Protein AF-A0A2N8HBD7-F1 (afdb_monomer_lite)

Sequence (123 aa):
MALVSCDGGKKPDQTGETPAPAEQQIPKTPGEKMLAVLVLIQDQATANAHAEEVKELAAALPKDISNEEGVNIANELMRLGSRECYGSLSLEDAL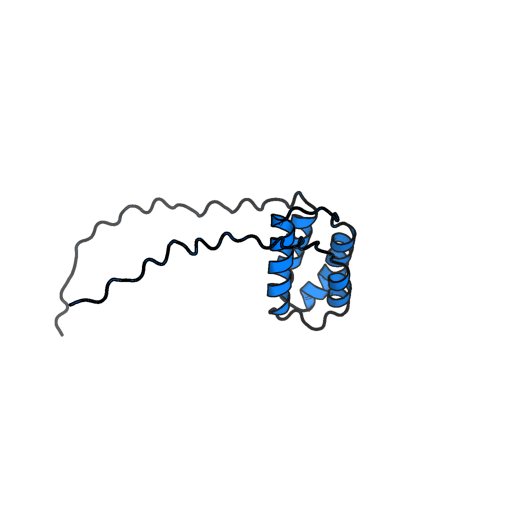KEIKLDSGEYTGSVPLDVDAFEPTPEEP

Structure (mmCIF, N/CA/C/O backbone):
data_AF-A0A2N8HBD7-F1
#
_entry.id   AF-A0A2N8HBD7-F1
#
loop_
_atom_site.group_PDB
_atom_site.id
_atom_site.type_symbol
_atom_site.label_atom_id
_atom_site.label_alt_id
_atom_site.label_comp_id
_atom_site.label_asym_id
_atom_site.label_entity_id
_atom_site.label_seq_id
_atom_site.pdbx_PDB_ins_code
_atom_site.Cartn_x
_atom_site.Cartn_y
_atom_site.Cartn_z
_atom_site.occupancy
_atom_site.B_iso_or_equiv
_atom_site.auth_seq_id
_atom_site.auth_comp_id
_atom_site.auth_asym_id
_atom_site.auth_atom_id
_atom_site.pdbx_PDB_model_num
ATOM 1 N N . MET A 1 1 ? -22.853 -26.595 -50.904 1.00 42.25 1 MET A N 1
ATOM 2 C CA . MET A 1 1 ? -23.390 -26.400 -49.542 1.00 42.25 1 MET A CA 1
ATOM 3 C C . MET A 1 1 ? -24.311 -25.198 -49.590 1.00 42.25 1 MET A C 1
ATOM 5 O O . MET A 1 1 ? -23.859 -24.124 -49.963 1.00 42.25 1 MET A O 1
ATOM 9 N N . ALA A 1 2 ? -25.606 -25.422 -49.379 1.00 47.94 2 ALA A N 1
ATOM 10 C CA . ALA A 1 2 ? -26.633 -24.390 -49.452 1.00 47.94 2 ALA A CA 1
ATOM 11 C C . ALA A 1 2 ? -26.552 -23.489 -48.212 1.00 47.94 2 ALA A C 1
ATOM 13 O O . ALA A 1 2 ? -26.496 -23.987 -47.090 1.00 47.94 2 ALA A O 1
ATOM 14 N N . LEU A 1 3 ? -26.517 -22.177 -48.437 1.00 45.88 3 LEU A N 1
ATOM 15 C CA . LEU A 1 3 ? -26.504 -21.150 -47.401 1.00 45.88 3 LEU A CA 1
ATOM 16 C C . LEU A 1 3 ? -27.970 -20.852 -47.074 1.00 45.88 3 LEU A C 1
ATOM 18 O O . LEU A 1 3 ? -28.656 -20.205 -47.865 1.00 45.88 3 LEU A O 1
ATOM 22 N N . VAL A 1 4 ? -28.477 -21.380 -45.962 1.00 49.16 4 VAL A N 1
ATOM 23 C CA . VAL A 1 4 ? -29.807 -21.007 -45.469 1.00 49.16 4 VAL A CA 1
ATOM 24 C C . VAL A 1 4 ? -29.674 -19.744 -44.628 1.00 49.16 4 VAL A C 1
ATOM 26 O O . VAL A 1 4 ? -28.888 -19.670 -43.688 1.00 49.16 4 VAL A O 1
ATOM 29 N N . SER A 1 5 ? -30.443 -18.749 -45.055 1.00 45.59 5 SER A N 1
ATOM 30 C CA . SER A 1 5 ? -30.657 -17.443 -44.452 1.00 45.59 5 SER A CA 1
ATOM 31 C C . SER A 1 5 ? -31.460 -17.566 -43.154 1.00 45.59 5 SER A C 1
ATOM 33 O O . SER A 1 5 ? -32.497 -18.226 -43.137 1.00 45.59 5 SER A O 1
ATOM 35 N N . CYS A 1 6 ? -31.005 -16.883 -42.102 1.00 60.50 6 CYS A N 1
ATOM 36 C CA . CYS A 1 6 ? -31.820 -16.522 -40.945 1.00 60.50 6 CYS A CA 1
ATOM 37 C C . CYS A 1 6 ? -31.733 -15.002 -40.770 1.00 60.50 6 CYS A C 1
ATOM 39 O O . CYS A 1 6 ? -30.822 -14.490 -40.121 1.00 60.50 6 CYS A O 1
ATOM 41 N N . ASP A 1 7 ? -32.662 -14.292 -41.405 1.00 53.38 7 ASP A N 1
ATOM 42 C CA . ASP A 1 7 ? -33.021 -12.918 -41.062 1.00 53.38 7 ASP A CA 1
ATOM 43 C C . ASP A 1 7 ? -34.140 -12.966 -40.012 1.00 53.38 7 ASP A C 1
ATOM 45 O O . ASP A 1 7 ? -35.102 -13.723 -40.166 1.00 53.38 7 ASP A O 1
ATOM 49 N N . GLY A 1 8 ? -34.007 -12.188 -38.937 1.00 48.81 8 GLY A N 1
ATOM 50 C CA . GLY A 1 8 ? -35.101 -11.963 -37.995 1.00 48.81 8 GLY A CA 1
ATOM 51 C C .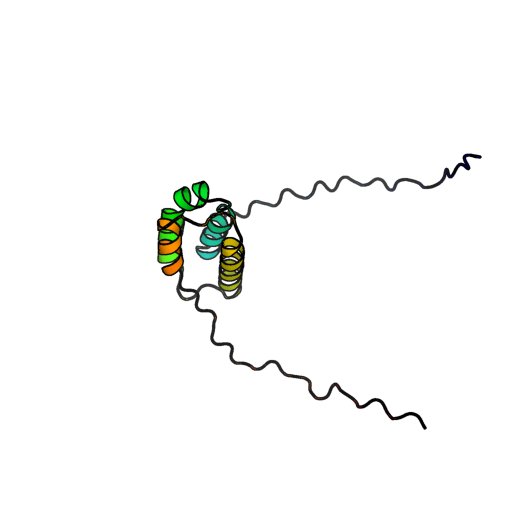 GLY A 1 8 ? -34.658 -11.817 -36.545 1.00 48.81 8 GLY A C 1
ATOM 52 O O . GLY A 1 8 ? -34.630 -12.786 -35.794 1.00 48.81 8 GLY A O 1
ATOM 53 N N . GLY A 1 9 ? -34.379 -10.586 -36.115 1.00 42.41 9 GLY A N 1
ATOM 54 C CA . GLY A 1 9 ? -34.177 -10.309 -34.693 1.00 42.41 9 GLY A CA 1
ATOM 55 C C . GLY A 1 9 ? -33.761 -8.877 -34.398 1.00 42.41 9 GLY A C 1
ATOM 56 O O . GLY A 1 9 ? -32.580 -8.577 -34.292 1.00 42.41 9 GLY A O 1
ATOM 57 N N . LYS A 1 10 ? -34.758 -7.998 -34.283 1.00 43.69 10 LYS A N 1
ATOM 58 C CA . LYS A 1 10 ? -34.707 -6.607 -33.803 1.00 43.69 10 LYS A CA 1
ATOM 59 C C . LYS A 1 10 ? -33.603 -6.391 -32.746 1.00 43.69 10 LYS A C 1
ATOM 61 O O . LYS A 1 10 ? -33.677 -6.969 -31.666 1.00 43.69 10 LYS A O 1
ATOM 66 N N . LYS A 1 11 ? -32.619 -5.530 -33.035 1.00 49.41 11 LYS A N 1
ATOM 67 C CA . LYS A 1 11 ? -31.700 -5.008 -32.011 1.00 49.41 11 LYS A CA 1
ATOM 68 C C . LYS A 1 11 ?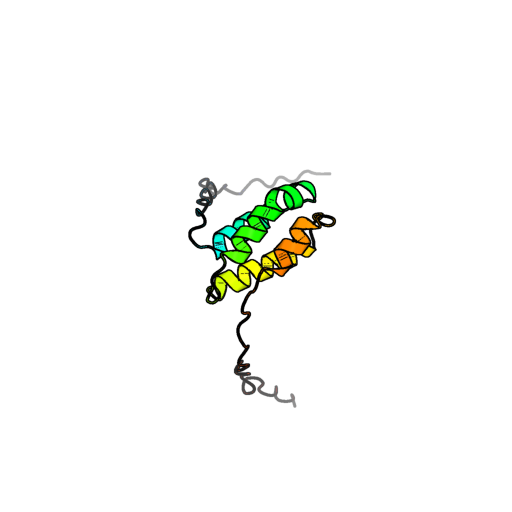 -32.542 -4.240 -30.983 1.00 49.41 11 LYS A C 1
ATOM 70 O O . LYS A 1 11 ? -33.235 -3.307 -31.398 1.00 49.41 11 LYS A O 1
ATOM 75 N N . PRO A 1 12 ? -32.534 -4.585 -29.686 1.00 44.66 12 PRO A N 1
ATOM 76 C CA . PRO A 1 12 ? -32.800 -3.570 -28.689 1.00 44.66 12 PRO A CA 1
ATOM 77 C C . PRO A 1 12 ? -31.693 -2.527 -28.830 1.00 44.66 12 PRO A C 1
ATOM 79 O O . PRO A 1 12 ? -30.512 -2.868 -28.929 1.00 44.66 12 PRO A O 1
ATOM 82 N N . ASP A 1 13 ? -32.110 -1.271 -28.932 1.00 42.41 13 ASP A N 1
ATOM 83 C CA . ASP A 1 13 ? -31.254 -0.106 -28.789 1.00 42.41 13 ASP A CA 1
ATOM 84 C C . ASP A 1 13 ? -30.527 -0.285 -27.451 1.00 42.41 13 ASP A C 1
ATOM 86 O O . ASP A 1 13 ? -31.121 -0.153 -26.380 1.00 42.41 13 ASP A O 1
ATOM 90 N N . GLN A 1 14 ? -29.275 -0.743 -27.507 1.00 48.62 14 GLN A N 1
ATOM 91 C CA . GLN A 1 14 ? -28.380 -0.664 -26.370 1.00 48.62 14 GLN A CA 1
ATOM 92 C C . GLN A 1 14 ? -28.088 0.820 -26.235 1.00 48.62 14 GLN A C 1
ATOM 94 O O . GLN A 1 14 ? -27.126 1.329 -26.809 1.00 48.62 14 GLN A O 1
ATOM 99 N N . THR A 1 15 ? -28.979 1.510 -25.520 1.00 47.31 15 THR A N 1
ATOM 100 C CA . THR A 1 15 ? -28.667 2.753 -24.838 1.00 47.31 15 THR A CA 1
ATOM 101 C C . THR A 1 15 ? -27.290 2.535 -24.250 1.00 47.31 15 THR A C 1
ATOM 103 O O . THR A 1 15 ? -27.101 1.634 -23.432 1.00 47.31 15 THR A O 1
ATOM 106 N N . GLY A 1 16 ? -26.315 3.263 -24.785 1.00 48.28 16 GLY A N 1
ATOM 107 C CA . GLY A 1 16 ? -24.946 3.205 -24.327 1.00 48.28 16 GLY A CA 1
ATOM 108 C C . GLY A 1 16 ? -24.917 3.654 -22.880 1.00 48.28 16 GLY A C 1
ATOM 109 O O . GLY A 1 16 ? -24.703 4.830 -22.595 1.00 48.28 16 GLY A O 1
ATOM 110 N N . GLU A 1 17 ? -25.103 2.710 -21.966 1.00 40.34 17 GLU A N 1
ATOM 111 C CA . GLU A 1 17 ? -24.532 2.787 -20.638 1.00 40.34 17 GLU A CA 1
ATOM 112 C C . GLU A 1 17 ? -23.028 2.679 -20.853 1.00 40.34 17 GLU A C 1
ATOM 114 O O . GLU A 1 17 ? -22.401 1.624 -20.780 1.00 40.34 17 GLU A O 1
ATOM 119 N N . THR A 1 18 ? -22.461 3.830 -21.216 1.00 46.34 18 THR A N 1
ATOM 120 C CA . THR A 1 18 ? -21.095 4.177 -20.860 1.00 46.34 18 THR A CA 1
ATOM 121 C C . THR A 1 18 ? -20.951 3.717 -19.414 1.00 46.34 18 THR A C 1
ATOM 123 O O . THR A 1 18 ? -21.737 4.198 -18.589 1.00 46.34 18 THR A O 1
ATOM 126 N N . PRO A 1 19 ? -20.055 2.766 -19.087 1.00 45.62 19 PRO A N 1
ATOM 127 C CA . PRO A 1 19 ? -19.814 2.454 -17.691 1.00 45.62 19 PRO A CA 1
ATOM 128 C C . PRO A 1 19 ? -19.510 3.793 -17.035 1.00 45.62 19 PRO A C 1
ATOM 130 O O . PRO A 1 19 ? -18.647 4.528 -17.529 1.00 45.62 19 PRO A O 1
ATOM 133 N N . ALA A 1 20 ? -20.308 4.161 -16.027 1.00 49.72 20 ALA A N 1
ATOM 134 C CA . ALA A 1 20 ? -20.081 5.385 -15.279 1.00 49.72 20 ALA A CA 1
ATOM 135 C C . ALA A 1 20 ? -18.579 5.430 -14.981 1.00 49.72 20 ALA A C 1
ATOM 137 O O . ALA A 1 20 ? -18.044 4.397 -14.555 1.00 49.72 20 ALA A O 1
ATOM 138 N N . PRO A 1 21 ? -17.874 6.535 -15.298 1.00 45.53 21 PRO A N 1
ATOM 139 C CA . PRO A 1 21 ? -16.468 6.624 -14.954 1.00 45.53 21 PRO A CA 1
ATOM 140 C C . PRO A 1 21 ? -16.430 6.322 -13.467 1.00 45.53 21 PRO A C 1
ATOM 142 O O . PRO A 1 21 ? -17.120 7.001 -12.707 1.00 45.53 21 PRO A O 1
ATOM 145 N N . ALA A 1 22 ? -15.757 5.233 -13.084 1.00 54.97 22 ALA A N 1
ATOM 146 C CA . ALA A 1 22 ? -15.574 4.912 -11.685 1.00 54.97 22 ALA A CA 1
ATOM 147 C C . ALA A 1 22 ? -15.036 6.201 -11.078 1.00 54.97 22 ALA A C 1
ATOM 149 O O . ALA A 1 22 ? -13.944 6.630 -11.462 1.00 54.97 22 ALA A O 1
ATOM 150 N N . GLU A 1 23 ? -15.851 6.890 -10.271 1.00 51.91 23 GLU A N 1
ATOM 151 C CA . GLU A 1 23 ? -15.379 8.034 -9.512 1.00 51.91 23 GLU A CA 1
ATOM 152 C C . GLU A 1 23 ? -14.145 7.493 -8.819 1.00 51.91 23 GLU A C 1
ATOM 154 O O . GLU A 1 23 ? -14.251 6.555 -8.027 1.00 51.91 23 GLU A O 1
ATOM 159 N N . GLN A 1 24 ? -12.968 7.968 -9.232 1.00 53.47 24 GLN A N 1
ATOM 160 C CA . GLN A 1 24 ? -11.727 7.635 -8.565 1.00 53.47 24 GLN A CA 1
ATOM 161 C C . GLN A 1 24 ? -11.927 8.171 -7.158 1.00 53.47 24 GLN A C 1
ATOM 163 O O . GLN A 1 24 ? -11.811 9.374 -6.924 1.00 53.47 24 GLN A O 1
ATOM 168 N N . GLN A 1 25 ? -12.383 7.296 -6.262 1.00 63.31 25 GLN A N 1
ATOM 169 C CA . GLN A 1 25 ? -12.673 7.661 -4.895 1.00 63.31 25 GLN A CA 1
ATOM 170 C C . GLN A 1 25 ? -11.338 8.100 -4.332 1.00 63.31 25 GLN A C 1
ATOM 172 O O . GLN A 1 25 ? -10.415 7.298 -4.208 1.00 63.31 25 GLN A O 1
ATOM 177 N N . ILE A 1 26 ? -11.208 9.406 -4.104 1.00 75.31 26 ILE A N 1
ATOM 178 C CA . ILE A 1 26 ? -10.009 9.978 -3.510 1.00 75.31 26 ILE A CA 1
ATOM 179 C C . ILE A 1 26 ? -9.852 9.271 -2.165 1.00 75.31 26 ILE A C 1
ATOM 181 O O . ILE A 1 26 ? -10.764 9.416 -1.351 1.00 75.31 26 ILE A O 1
ATOM 185 N N . PRO A 1 27 ? -8.757 8.528 -1.928 1.00 80.88 27 PRO A N 1
ATOM 186 C CA . PRO A 1 27 ? -8.561 7.814 -0.675 1.00 80.88 27 PRO A CA 1
ATOM 187 C C . PRO A 1 27 ? -8.649 8.784 0.508 1.00 80.88 27 PRO A C 1
ATOM 189 O O . PRO A 1 27 ? -7.850 9.722 0.621 1.00 80.88 27 PRO A O 1
ATOM 192 N N . LYS A 1 28 ? -9.655 8.606 1.364 1.00 87.31 28 LYS A N 1
ATOM 193 C CA . LYS A 1 28 ? -9.985 9.524 2.462 1.00 87.31 28 LYS A CA 1
ATOM 194 C C . LYS A 1 28 ? -9.349 9.064 3.762 1.00 87.31 28 LYS A C 1
ATOM 196 O O . LYS A 1 28 ? -8.917 9.904 4.552 1.00 87.31 28 LYS A O 1
ATOM 201 N N . THR A 1 29 ? -9.253 7.757 3.970 1.00 92.19 29 THR A N 1
ATOM 202 C CA . THR A 1 29 ? -8.679 7.162 5.178 1.00 92.19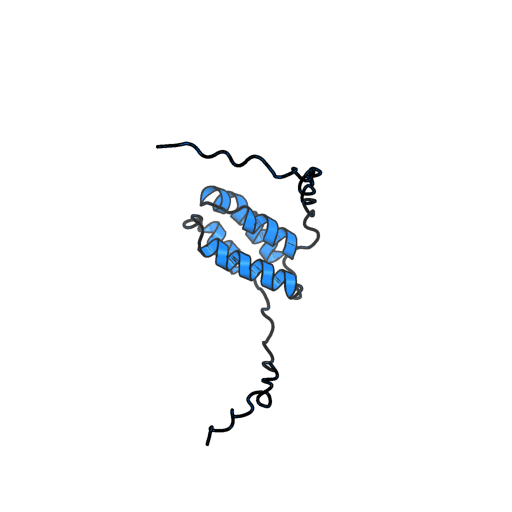 29 THR A CA 1
ATOM 203 C C . THR A 1 29 ? -7.210 6.750 4.978 1.00 92.19 29 THR A C 1
ATOM 205 O O . THR A 1 29 ? -6.746 6.585 3.845 1.00 92.19 29 THR A O 1
ATOM 208 N N . PRO A 1 30 ? -6.433 6.571 6.066 1.00 91.94 30 PRO A N 1
ATOM 209 C CA . PRO A 1 30 ? -5.097 5.978 5.981 1.00 91.94 30 PRO A CA 1
ATOM 210 C C . PRO A 1 30 ? -5.097 4.577 5.350 1.00 91.94 30 PRO A C 1
ATOM 212 O O . PRO A 1 30 ? -4.186 4.255 4.588 1.00 91.94 30 PRO A O 1
ATOM 215 N N . GLY A 1 31 ? -6.132 3.770 5.619 1.00 93.75 31 GLY A N 1
ATOM 216 C CA . GLY A 1 31 ? -6.275 2.430 5.057 1.00 93.75 31 GLY A CA 1
ATOM 217 C C . GLY A 1 31 ? -6.508 2.438 3.548 1.00 93.75 31 GLY A C 1
ATOM 218 O O . GLY A 1 31 ? -5.821 1.731 2.812 1.00 93.75 31 GLY A O 1
ATOM 219 N N . GLU A 1 32 ? -7.400 3.305 3.064 1.00 95.19 32 GLU A N 1
ATOM 220 C CA . GLU A 1 32 ? -7.642 3.497 1.630 1.00 95.19 32 GLU A CA 1
ATOM 221 C C . GLU A 1 32 ? -6.389 4.007 0.905 1.00 95.19 32 GLU A C 1
ATOM 223 O O . GLU A 1 32 ? -6.121 3.593 -0.222 1.00 95.19 32 GLU A O 1
ATOM 228 N N . LYS A 1 33 ? -5.597 4.888 1.535 1.00 95.81 33 LYS A N 1
ATOM 229 C CA . LYS A 1 33 ? -4.334 5.384 0.957 1.00 95.81 33 LYS A CA 1
ATOM 230 C C . LYS A 1 33 ? -3.302 4.273 0.819 1.00 95.81 33 LYS A C 1
ATOM 232 O O . LYS A 1 33 ? -2.711 4.135 -0.247 1.00 95.81 33 LYS A O 1
ATOM 237 N N . MET A 1 34 ? -3.125 3.465 1.867 1.00 96.19 34 MET A N 1
ATOM 238 C CA . MET A 1 34 ? -2.273 2.275 1.813 1.00 96.19 34 MET A CA 1
ATOM 239 C C . MET A 1 34 ? -2.713 1.350 0.676 1.00 96.19 34 MET A C 1
ATOM 241 O O . MET A 1 34 ? -1.901 0.974 -0.166 1.00 96.19 34 MET A O 1
ATOM 245 N N . LEU A 1 35 ? -4.008 1.035 0.606 1.00 95.88 35 LEU A N 1
ATOM 246 C CA . LEU A 1 35 ? -4.555 0.169 -0.435 1.00 95.88 35 LEU A CA 1
ATOM 247 C C . LEU A 1 35 ? -4.297 0.728 -1.840 1.00 95.88 35 LEU A C 1
ATOM 249 O O . LEU A 1 35 ? -3.870 -0.013 -2.723 1.00 95.88 35 LEU A O 1
ATOM 253 N N . ALA A 1 36 ? -4.510 2.030 -2.040 1.00 96.69 36 ALA A N 1
ATOM 254 C CA . ALA A 1 36 ? -4.273 2.683 -3.321 1.00 96.69 36 ALA A CA 1
ATOM 255 C C . ALA A 1 36 ? -2.815 2.528 -3.782 1.00 96.69 36 ALA A C 1
ATOM 257 O O . ALA A 1 36 ? -2.584 2.191 -4.940 1.00 96.69 36 ALA A O 1
ATOM 258 N N . VAL A 1 37 ? -1.841 2.702 -2.882 1.00 96.88 37 VAL A N 1
ATOM 259 C CA . VAL A 1 37 ? -0.413 2.534 -3.202 1.00 96.88 37 VAL A CA 1
ATOM 260 C C . VAL A 1 37 ? -0.072 1.071 -3.490 1.00 96.88 37 VAL A C 1
ATOM 262 O O . VAL A 1 37 ? 0.590 0.784 -4.485 1.00 96.88 37 VAL A O 1
ATOM 265 N N . LEU A 1 38 ? -0.568 0.127 -2.682 1.00 95.69 38 LEU A N 1
ATOM 266 C CA . LEU A 1 38 ? -0.320 -1.305 -2.891 1.00 95.69 38 LEU A CA 1
ATOM 267 C C . LEU A 1 38 ? -0.843 -1.799 -4.251 1.00 95.69 38 LEU A C 1
ATOM 269 O O . LEU A 1 38 ? -0.198 -2.626 -4.894 1.00 95.69 38 LEU A O 1
ATOM 273 N N . VAL A 1 39 ? -1.971 -1.263 -4.731 1.00 95.94 39 VAL A N 1
ATOM 274 C CA . VAL A 1 39 ? -2.528 -1.586 -6.058 1.00 95.94 39 VAL A CA 1
ATOM 275 C C . VAL A 1 39 ? -1.637 -1.082 -7.204 1.00 95.94 39 VAL A C 1
ATOM 277 O O . VAL A 1 39 ? -1.605 -1.701 -8.268 1.00 95.94 39 VAL A O 1
ATOM 280 N N . LEU A 1 40 ? -0.882 0.005 -7.013 1.00 95.69 40 LEU A N 1
ATOM 281 C CA . LEU A 1 40 ? 0.022 0.544 -8.041 1.00 95.69 40 LEU A CA 1
ATOM 282 C C . LEU A 1 40 ? 1.290 -0.296 -8.229 1.00 95.69 40 LEU A C 1
ATOM 284 O O . LEU A 1 40 ? 1.910 -0.235 -9.291 1.00 95.69 40 LEU A O 1
ATOM 288 N N . ILE A 1 41 ? 1.673 -1.093 -7.231 1.00 96.38 41 ILE A N 1
ATOM 289 C CA . ILE A 1 41 ? 2.877 -1.921 -7.294 1.00 96.38 41 ILE A CA 1
ATOM 290 C C . ILE A 1 41 ? 2.592 -3.160 -8.145 1.00 96.38 41 ILE A C 1
ATOM 292 O O . ILE A 1 41 ? 1.880 -4.073 -7.720 1.00 96.38 41 ILE A O 1
ATOM 296 N N . GLN A 1 42 ? 3.161 -3.192 -9.349 1.00 94.75 42 GLN A N 1
ATOM 297 C CA . GLN A 1 42 ? 2.979 -4.281 -10.319 1.00 94.75 42 GLN A CA 1
ATOM 298 C C . GLN A 1 42 ? 4.282 -5.023 -10.630 1.00 94.75 42 GLN A C 1
ATOM 300 O O . GLN A 1 42 ? 4.259 -6.205 -10.969 1.00 94.75 42 GLN A O 1
ATOM 305 N N . ASP A 1 43 ? 5.415 -4.346 -10.467 1.00 94.81 43 ASP A N 1
ATOM 306 C CA . ASP A 1 43 ? 6.744 -4.830 -10.817 1.00 94.81 43 ASP A CA 1
ATOM 307 C C . ASP A 1 43 ? 7.794 -4.331 -9.809 1.00 94.81 43 ASP A C 1
ATOM 309 O O . ASP A 1 43 ? 7.506 -3.563 -8.888 1.00 94.81 43 ASP A O 1
ATOM 313 N N . GLN A 1 44 ? 9.042 -4.769 -9.968 1.00 94.12 44 GLN A N 1
ATOM 314 C CA . GLN A 1 44 ? 10.131 -4.369 -9.076 1.00 94.12 44 GLN A CA 1
ATOM 315 C C . GLN A 1 44 ? 10.442 -2.857 -9.135 1.00 94.12 44 GLN A C 1
ATOM 317 O O . GLN A 1 44 ? 10.862 -2.272 -8.134 1.00 94.12 44 GLN A O 1
ATOM 322 N N . ALA A 1 45 ? 10.259 -2.200 -10.286 1.00 95.25 45 ALA A N 1
ATOM 323 C CA . ALA A 1 45 ? 10.560 -0.774 -10.429 1.00 95.25 45 ALA A CA 1
ATOM 324 C C . ALA A 1 45 ? 9.561 0.080 -9.636 1.00 95.25 45 ALA A C 1
ATOM 326 O O . ALA A 1 45 ? 9.963 0.958 -8.872 1.00 95.25 45 ALA A O 1
ATOM 327 N N . THR A 1 46 ? 8.273 -0.233 -9.765 1.00 96.81 46 THR A N 1
ATOM 328 C CA . THR A 1 46 ? 7.181 0.375 -8.996 1.00 96.81 46 THR A CA 1
ATOM 329 C C . THR A 1 46 ? 7.282 0.032 -7.509 1.00 96.81 46 THR A C 1
ATOM 331 O O . THR A 1 46 ? 7.113 0.920 -6.676 1.00 96.81 46 THR A O 1
ATOM 334 N N . ALA A 1 47 ? 7.674 -1.196 -7.156 1.00 95.88 47 ALA A N 1
ATOM 335 C CA . ALA A 1 47 ? 7.958 -1.581 -5.772 1.00 95.88 47 ALA A CA 1
ATOM 336 C C . ALA A 1 47 ? 9.027 -0.689 -5.123 1.00 95.88 47 ALA A C 1
ATOM 338 O O . ALA A 1 47 ? 8.819 -0.158 -4.036 1.00 95.88 47 ALA A O 1
ATOM 339 N N . ASN A 1 48 ? 10.151 -0.471 -5.811 1.00 95.69 48 ASN A N 1
ATOM 340 C CA . ASN A 1 48 ? 11.217 0.402 -5.320 1.00 95.69 48 ASN A CA 1
ATOM 341 C C . ASN A 1 48 ? 10.781 1.870 -5.237 1.00 95.69 48 ASN A C 1
ATOM 343 O O . ASN A 1 48 ? 11.155 2.560 -4.292 1.00 95.69 48 ASN A O 1
ATOM 347 N N . ALA A 1 49 ? 10.001 2.346 -6.211 1.00 97.25 49 ALA A N 1
ATOM 348 C CA . ALA A 1 49 ? 9.529 3.728 -6.247 1.00 97.25 49 ALA A CA 1
ATOM 349 C C . ALA A 1 49 ? 8.571 4.056 -5.090 1.00 97.25 49 ALA A C 1
ATOM 351 O O . ALA A 1 49 ? 8.622 5.163 -4.560 1.00 97.25 49 ALA A O 1
ATOM 352 N N . HIS A 1 50 ? 7.737 3.095 -4.682 1.00 97.25 50 HIS A N 1
ATOM 353 C CA . HIS A 1 50 ? 6.718 3.291 -3.648 1.00 97.25 50 HIS A CA 1
ATOM 354 C C . HIS A 1 50 ? 7.102 2.740 -2.268 1.00 97.25 50 HIS A C 1
ATOM 356 O O . HIS A 1 50 ? 6.340 2.909 -1.322 1.00 97.25 50 HIS A O 1
ATOM 362 N N . ALA A 1 51 ? 8.270 2.112 -2.106 1.00 96.25 51 ALA A N 1
ATOM 363 C CA . ALA A 1 51 ? 8.668 1.495 -0.838 1.00 96.25 51 ALA A CA 1
ATOM 364 C C . ALA A 1 51 ? 8.650 2.470 0.356 1.00 96.25 51 ALA A C 1
ATOM 366 O O . ALA A 1 51 ? 8.156 2.119 1.427 1.00 96.25 51 ALA A O 1
ATOM 367 N N . GLU A 1 52 ? 9.151 3.697 0.175 1.00 97.19 52 GLU A N 1
ATOM 368 C CA . GLU A 1 52 ? 9.160 4.690 1.258 1.00 97.19 52 GLU A CA 1
ATOM 369 C C . GLU A 1 52 ? 7.745 5.189 1.578 1.00 97.19 52 GLU A C 1
ATOM 371 O O . GLU A 1 52 ? 7.389 5.319 2.744 1.00 97.19 52 GLU A O 1
ATOM 376 N N . GLU A 1 53 ? 6.897 5.364 0.563 1.00 97.25 53 GLU A N 1
ATOM 377 C CA . GLU A 1 53 ? 5.491 5.736 0.751 1.00 97.25 53 GLU A CA 1
ATOM 378 C C . GLU A 1 53 ? 4.721 4.642 1.508 1.00 97.25 53 GLU A C 1
ATOM 380 O O . GLU A 1 53 ? 3.993 4.936 2.454 1.00 97.25 53 GLU A O 1
ATOM 385 N N . VAL A 1 54 ? 4.936 3.366 1.165 1.00 96.88 54 VAL A N 1
ATOM 386 C CA . VAL A 1 54 ? 4.369 2.227 1.906 1.00 96.88 54 VAL A CA 1
ATOM 387 C C . VAL A 1 54 ? 4.839 2.245 3.358 1.00 96.88 54 VAL A C 1
ATOM 389 O O . VAL A 1 54 ? 4.036 2.039 4.261 1.00 96.88 54 VAL A O 1
ATOM 392 N N . LYS A 1 55 ? 6.116 2.529 3.617 1.00 96.50 55 LYS A N 1
ATOM 393 C CA . LYS A 1 55 ? 6.657 2.595 4.978 1.00 96.50 55 LYS A CA 1
ATOM 394 C C . LYS A 1 55 ? 6.046 3.737 5.793 1.00 96.50 55 LYS A C 1
ATOM 396 O O . LYS A 1 55 ? 5.664 3.532 6.946 1.00 96.50 55 LYS A O 1
ATOM 401 N N . GLU A 1 56 ? 5.934 4.927 5.208 1.00 96.50 56 GLU A N 1
ATOM 402 C CA . GLU A 1 56 ? 5.297 6.084 5.844 1.00 96.50 56 GLU A CA 1
ATOM 403 C C . GLU A 1 56 ? 3.823 5.809 6.152 1.00 96.50 56 GLU A C 1
ATOM 405 O O . GLU A 1 56 ? 3.358 6.066 7.265 1.00 96.50 56 GLU A O 1
ATOM 410 N N . LEU A 1 57 ? 3.096 5.225 5.196 1.00 95.88 57 LEU A N 1
ATOM 411 C CA . LEU A 1 57 ? 1.699 4.853 5.385 1.00 95.88 57 LEU A CA 1
ATOM 412 C C . LEU A 1 57 ? 1.556 3.754 6.438 1.00 95.88 57 LEU A C 1
ATOM 414 O O . LEU A 1 57 ? 0.662 3.854 7.270 1.00 95.88 57 LEU A O 1
ATOM 418 N N . ALA A 1 58 ? 2.449 2.762 6.471 1.00 94.31 58 ALA A N 1
ATOM 419 C CA . ALA A 1 58 ? 2.444 1.703 7.478 1.00 94.31 58 ALA A CA 1
ATOM 420 C C . ALA A 1 58 ? 2.613 2.270 8.894 1.00 94.31 58 ALA A C 1
ATOM 422 O O . ALA A 1 58 ? 1.885 1.881 9.805 1.00 94.31 58 ALA A O 1
ATOM 423 N N . ALA A 1 59 ? 3.511 3.244 9.069 1.00 93.06 59 ALA A N 1
ATOM 424 C CA . ALA A 1 59 ? 3.698 3.942 10.340 1.00 93.06 59 ALA A CA 1
ATOM 425 C C . ALA A 1 59 ? 2.500 4.833 10.724 1.00 93.06 59 ALA A C 1
ATOM 427 O O . ALA A 1 59 ? 2.260 5.065 11.910 1.00 93.06 59 ALA A O 1
ATOM 428 N N . ALA A 1 60 ? 1.760 5.335 9.732 1.00 92.88 60 ALA A N 1
ATOM 429 C CA . ALA A 1 60 ? 0.581 6.176 9.917 1.00 92.88 60 ALA A CA 1
ATOM 430 C C . ALA A 1 60 ? -0.738 5.388 10.037 1.00 92.88 60 ALA A C 1
ATOM 432 O O . ALA A 1 60 ? -1.776 5.996 10.317 1.00 92.88 60 ALA A O 1
ATOM 433 N N . LEU A 1 61 ? -0.728 4.067 9.821 1.00 92.62 61 LEU A N 1
ATOM 434 C CA . LEU A 1 61 ? -1.926 3.244 9.954 1.00 92.62 61 LEU A CA 1
ATOM 435 C C . LEU A 1 61 ? -2.415 3.255 11.416 1.00 92.62 61 LEU A C 1
ATOM 437 O O . LEU A 1 61 ? -1.637 2.972 12.335 1.00 92.62 61 LEU A O 1
ATOM 441 N N . PRO A 1 62 ? -3.699 3.576 11.660 1.00 90.25 62 PRO A N 1
ATOM 442 C CA . PRO A 1 62 ? -4.272 3.505 12.995 1.00 90.25 62 PRO A CA 1
ATOM 443 C C . PRO A 1 62 ? -4.312 2.050 13.475 1.00 90.25 62 PRO A C 1
ATOM 445 O O . PRO A 1 62 ? -4.534 1.128 12.691 1.00 90.25 62 PRO A O 1
ATOM 448 N N . LYS A 1 63 ? -4.118 1.843 14.783 1.00 85.81 63 LYS A N 1
ATOM 449 C CA . LYS A 1 63 ? -4.199 0.501 15.389 1.00 85.81 63 LYS A CA 1
ATOM 450 C C . LYS A 1 63 ? -5.618 -0.068 15.341 1.00 85.81 63 LYS A C 1
ATOM 452 O O . LYS A 1 63 ? -5.786 -1.276 15.302 1.00 85.81 63 LYS A O 1
ATOM 457 N N . ASP A 1 64 ? -6.608 0.813 15.364 1.00 86.25 64 ASP A N 1
ATOM 458 C CA . ASP A 1 64 ? -8.045 0.557 15.345 1.00 86.25 64 ASP A CA 1
ATOM 459 C C . ASP A 1 64 ? -8.645 0.808 13.952 1.00 86.25 64 ASP A C 1
ATOM 461 O O . ASP A 1 64 ? -9.718 1.395 13.814 1.00 86.25 64 ASP A O 1
ATOM 465 N N . ILE A 1 65 ? -7.934 0.388 12.901 1.00 89.00 65 ILE A N 1
ATOM 466 C CA . ILE A 1 65 ? -8.467 0.395 11.537 1.00 89.00 65 ILE A CA 1
ATOM 467 C C . ILE A 1 65 ? -9.777 -0.406 11.459 1.00 89.00 65 ILE A C 1
ATOM 469 O O . ILE A 1 65 ? -9.958 -1.398 12.167 1.00 89.00 65 ILE A O 1
ATOM 473 N N . SER A 1 66 ? -10.706 0.015 10.597 1.00 88.81 66 SER A N 1
ATOM 474 C CA . SER A 1 66 ? -11.951 -0.728 10.406 1.00 88.81 66 SER A CA 1
ATOM 475 C C . SER A 1 66 ? -11.681 -2.140 9.867 1.00 88.81 66 SER A C 1
ATOM 477 O O . SER A 1 66 ? -10.752 -2.356 9.085 1.00 88.81 66 SER A O 1
ATOM 479 N N . ASN A 1 67 ? -12.526 -3.108 10.244 1.00 86.69 67 ASN A N 1
ATOM 480 C CA . ASN A 1 67 ? -12.404 -4.491 9.763 1.00 86.69 67 ASN A CA 1
ATOM 481 C C . ASN A 1 67 ? -12.403 -4.575 8.230 1.00 86.69 67 ASN A C 1
ATOM 483 O O . ASN A 1 67 ? -11.649 -5.354 7.657 1.00 86.69 67 ASN A O 1
ATOM 487 N N . GLU A 1 68 ? -13.235 -3.771 7.563 1.00 88.81 68 GLU A N 1
ATOM 488 C CA . GLU A 1 68 ? -13.316 -3.740 6.101 1.00 88.81 68 GLU A CA 1
ATOM 489 C C . GLU A 1 68 ? -11.987 -3.305 5.471 1.00 88.81 68 GLU A C 1
ATOM 491 O O . GLU A 1 68 ? -11.455 -3.995 4.602 1.00 88.81 68 GLU A O 1
ATOM 496 N N . GLU A 1 69 ? -11.405 -2.201 5.939 1.00 91.00 69 GLU A N 1
ATOM 497 C CA . GLU A 1 69 ? -10.117 -1.728 5.432 1.00 91.00 69 GLU A CA 1
ATOM 498 C C . GLU A 1 69 ? -8.976 -2.691 5.769 1.00 91.00 69 GLU A C 1
ATOM 500 O O . GLU A 1 69 ? -8.138 -2.965 4.911 1.00 91.00 69 GLU A O 1
ATOM 505 N N . GLY A 1 70 ? -8.958 -3.246 6.985 1.00 91.50 70 GLY A N 1
ATOM 506 C CA . GLY A 1 70 ? -7.967 -4.240 7.393 1.00 91.50 70 GLY A CA 1
ATOM 507 C C . GLY A 1 70 ? -7.992 -5.475 6.490 1.00 91.50 70 GLY A C 1
ATOM 508 O O . GLY A 1 70 ? -6.949 -5.906 5.996 1.00 91.50 70 GLY A O 1
ATOM 509 N N . VAL A 1 71 ? -9.185 -5.996 6.191 1.00 91.44 71 VAL A N 1
ATOM 510 C CA . VAL A 1 71 ? -9.373 -7.116 5.257 1.00 91.44 71 VAL A CA 1
ATOM 511 C C . VAL A 1 71 ? -8.954 -6.736 3.837 1.00 91.44 71 VAL A C 1
ATOM 513 O O . VAL A 1 71 ? -8.286 -7.526 3.169 1.00 91.44 71 VAL A O 1
ATOM 516 N N . ASN A 1 72 ? -9.291 -5.535 3.365 1.00 93.19 72 ASN A N 1
ATOM 517 C CA . ASN A 1 72 ? -8.905 -5.082 2.029 1.00 93.19 72 ASN A CA 1
ATOM 518 C C . ASN A 1 72 ? -7.382 -4.977 1.872 1.00 93.19 72 ASN A C 1
ATOM 520 O O . ASN A 1 72 ? -6.843 -5.468 0.879 1.00 93.19 72 ASN A O 1
ATOM 524 N N . ILE A 1 73 ? -6.679 -4.417 2.862 1.00 94.06 73 ILE A N 1
ATOM 525 C CA . ILE A 1 73 ? -5.211 -4.351 2.866 1.00 94.06 73 ILE A CA 1
ATOM 526 C C . ILE A 1 73 ? -4.622 -5.763 2.919 1.00 94.06 73 ILE A C 1
ATOM 528 O O . ILE A 1 73 ? -3.762 -6.086 2.106 1.00 94.06 73 ILE A O 1
ATOM 532 N N . ALA A 1 74 ? -5.103 -6.635 3.812 1.00 92.94 74 ALA A N 1
ATOM 533 C CA . ALA A 1 74 ? -4.618 -8.014 3.911 1.00 92.94 74 ALA A CA 1
ATOM 534 C C . ALA A 1 74 ? -4.790 -8.791 2.592 1.00 92.94 74 ALA A C 1
ATOM 536 O O . ALA A 1 74 ? -3.868 -9.473 2.139 1.00 92.94 74 ALA A O 1
ATOM 537 N N . ASN A 1 75 ? -5.948 -8.651 1.940 1.00 93.00 75 ASN A N 1
ATOM 538 C CA . ASN A 1 75 ? -6.214 -9.259 0.638 1.00 93.00 75 ASN A CA 1
ATOM 539 C C . ASN A 1 75 ? -5.257 -8.749 -0.437 1.00 93.00 75 ASN A C 1
ATOM 541 O O . ASN A 1 75 ? -4.770 -9.530 -1.258 1.00 93.00 75 ASN A O 1
ATOM 545 N N . GLU A 1 76 ? -4.970 -7.452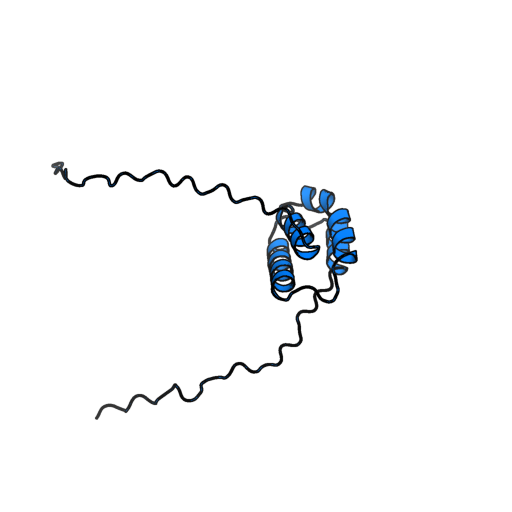 -0.429 1.00 95.25 76 GLU A N 1
ATOM 546 C CA . GLU A 1 76 ? -4.059 -6.862 -1.397 1.00 95.25 76 GLU A CA 1
ATOM 547 C C . GLU A 1 76 ? -2.603 -7.271 -1.150 1.00 95.25 76 GLU A C 1
ATOM 549 O O . GLU A 1 76 ? -1.892 -7.563 -2.106 1.00 95.25 76 GLU A O 1
ATOM 554 N N . LEU A 1 77 ? -2.178 -7.416 0.108 1.00 93.31 77 LEU A N 1
ATOM 555 C CA . LEU A 1 77 ? -0.862 -7.962 0.458 1.00 93.31 77 LEU A CA 1
ATOM 556 C C . LEU A 1 77 ? -0.686 -9.404 -0.044 1.00 93.31 77 LEU A C 1
ATOM 558 O O . LEU A 1 77 ? 0.362 -9.741 -0.597 1.00 93.31 77 LEU A O 1
ATOM 562 N N . MET A 1 78 ? -1.719 -10.245 0.078 1.00 91.50 78 MET A N 1
ATOM 563 C CA . MET A 1 78 ? -1.694 -11.604 -0.483 1.00 91.50 78 MET A CA 1
ATOM 564 C C . MET A 1 78 ? -1.561 -11.593 -2.013 1.00 91.50 78 MET A C 1
ATOM 566 O O . MET A 1 78 ? -0.811 -12.390 -2.577 1.00 91.50 78 MET A O 1
ATOM 570 N N . ARG A 1 79 ? -2.257 -10.674 -2.696 1.00 92.75 79 ARG A N 1
ATOM 571 C CA . ARG A 1 79 ? -2.152 -10.511 -4.156 1.00 92.75 79 ARG A CA 1
ATOM 572 C C . ARG A 1 79 ? -0.795 -9.967 -4.582 1.00 92.75 79 ARG A C 1
ATOM 574 O O . ARG A 1 79 ? -0.264 -10.428 -5.589 1.00 92.75 79 ARG A O 1
ATOM 581 N N . LEU A 1 80 ? -0.234 -9.021 -3.829 1.00 91.69 80 LEU A N 1
ATOM 582 C CA . LEU A 1 80 ? 1.091 -8.449 -4.063 1.00 91.69 80 LEU A CA 1
ATOM 583 C C . LEU A 1 80 ? 2.155 -9.549 -4.073 1.00 91.69 80 LEU A C 1
ATOM 585 O O . LEU A 1 80 ? 2.964 -9.609 -4.991 1.00 91.69 80 LEU A O 1
ATOM 589 N N . GLY A 1 81 ? 2.064 -10.498 -3.137 1.00 86.50 81 GLY A N 1
ATOM 590 C CA . GLY A 1 81 ? 2.909 -11.693 -3.101 1.00 86.50 81 GLY A CA 1
ATOM 591 C C . GLY A 1 81 ? 2.741 -12.653 -4.286 1.00 86.50 81 GLY A C 1
ATOM 592 O O . GLY A 1 81 ? 3.383 -13.689 -4.293 1.00 86.50 81 GLY A O 1
ATOM 593 N N . SER A 1 82 ? 1.884 -12.361 -5.268 1.00 88.12 82 SER A N 1
ATOM 594 C CA . SER A 1 82 ? 1.776 -13.101 -6.536 1.00 88.12 82 SER A CA 1
ATOM 595 C C . SER A 1 82 ? 2.253 -12.291 -7.751 1.00 88.12 82 SER A C 1
ATOM 597 O O . SER A 1 82 ? 2.227 -12.807 -8.867 1.00 88.12 82 SER A O 1
ATOM 599 N N . ARG A 1 83 ? 2.667 -11.030 -7.568 1.00 91.25 83 ARG A N 1
ATOM 600 C CA . ARG A 1 83 ? 3.131 -10.141 -8.647 1.00 91.25 83 ARG A CA 1
ATOM 601 C C . ARG A 1 83 ? 4.632 -10.263 -8.870 1.00 91.25 83 ARG A C 1
ATOM 603 O O . ARG A 1 83 ? 5.363 -10.740 -8.010 1.00 91.25 83 ARG A O 1
ATOM 610 N N . GLU A 1 84 ? 5.119 -9.755 -9.998 1.00 86.31 84 GLU A N 1
ATOM 611 C CA . GLU A 1 84 ? 6.551 -9.710 -10.331 1.00 86.31 84 GLU A CA 1
ATOM 612 C C . GLU A 1 84 ? 7.284 -8.552 -9.618 1.00 86.31 84 GLU A C 1
ATOM 614 O O . GLU A 1 84 ? 8.146 -7.881 -10.185 1.00 86.31 84 GLU A O 1
ATOM 619 N N . CYS A 1 85 ? 6.938 -8.292 -8.356 1.00 85.19 85 CYS A N 1
ATOM 620 C CA . CYS A 1 85 ? 7.512 -7.219 -7.540 1.00 85.19 85 CYS A CA 1
ATOM 621 C C . CYS A 1 85 ? 8.632 -7.688 -6.594 1.00 85.19 85 CYS A C 1
ATOM 623 O O . CYS A 1 85 ? 9.117 -6.913 -5.768 1.00 85.19 85 CYS A O 1
ATOM 625 N N . TYR A 1 86 ? 9.050 -8.952 -6.703 1.00 77.44 86 TYR A N 1
ATOM 626 C CA . TYR A 1 86 ? 10.136 -9.529 -5.909 1.00 77.44 86 TYR A CA 1
ATOM 627 C C . TYR A 1 86 ? 11.476 -8.808 -6.134 1.00 77.44 86 TYR A C 1
ATOM 629 O O . TYR A 1 86 ? 11.755 -8.293 -7.217 1.00 77.44 86 TYR A O 1
ATOM 637 N N . GLY A 1 87 ? 12.338 -8.805 -5.111 1.00 83.00 87 GLY A N 1
ATOM 638 C CA . GLY A 1 87 ? 13.686 -8.227 -5.183 1.00 83.00 87 GLY A CA 1
ATOM 639 C C . GLY A 1 87 ? 13.784 -6.755 -4.767 1.00 83.00 87 GLY A C 1
ATOM 640 O O . GLY A 1 87 ? 14.858 -6.162 -4.884 1.00 83.00 87 GLY A O 1
ATOM 641 N N . SER A 1 88 ? 12.696 -6.150 -4.284 1.00 91.00 88 SER A N 1
ATOM 642 C CA . SER A 1 88 ? 12.742 -4.856 -3.597 1.00 91.00 88 SER A CA 1
ATOM 643 C C . SER A 1 88 ? 12.925 -5.061 -2.091 1.00 91.00 88 SER A C 1
ATOM 645 O O . SER A 1 88 ? 11.954 -5.242 -1.361 1.00 91.00 88 SER A O 1
ATOM 647 N N . LEU A 1 89 ? 14.172 -4.995 -1.611 1.00 92.19 89 LEU A N 1
ATOM 648 C CA . LEU A 1 89 ? 14.471 -5.090 -0.171 1.00 92.19 89 LEU A CA 1
ATOM 649 C C . LEU A 1 89 ? 13.769 -3.983 0.631 1.00 92.19 89 LEU A C 1
ATOM 651 O O . LEU A 1 89 ? 13.289 -4.213 1.735 1.00 92.19 89 LEU A O 1
ATOM 655 N N . SER A 1 90 ? 13.672 -2.783 0.053 1.00 92.38 90 SER A N 1
ATOM 656 C CA . SER A 1 90 ? 13.008 -1.644 0.688 1.00 92.38 90 SER A CA 1
ATOM 657 C C . SER A 1 90 ? 11.510 -1.878 0.868 1.00 92.38 90 SER A C 1
ATOM 659 O O . SER A 1 90 ? 10.976 -1.548 1.925 1.00 92.38 90 SER A O 1
ATOM 661 N N . LEU A 1 91 ? 10.834 -2.465 -0.127 1.00 94.69 91 LEU A N 1
ATOM 662 C CA . LEU A 1 91 ? 9.425 -2.819 0.012 1.00 94.69 91 LEU A CA 1
ATOM 663 C C . LEU A 1 91 ? 9.251 -3.947 1.034 1.00 94.69 91 LEU A C 1
ATOM 665 O O . LEU A 1 91 ? 8.389 -3.849 1.897 1.00 94.69 91 LEU A O 1
ATOM 669 N N . GLU A 1 92 ? 10.089 -4.986 0.990 1.00 93.25 92 GLU A N 1
ATOM 670 C CA . GLU A 1 92 ? 10.047 -6.085 1.967 1.00 93.25 92 GLU A CA 1
ATOM 671 C C . GLU A 1 92 ? 10.187 -5.591 3.413 1.00 93.25 92 GLU A C 1
ATOM 673 O O . GLU A 1 92 ? 9.493 -6.083 4.302 1.00 93.25 92 GLU A O 1
ATOM 678 N N . ASP A 1 93 ? 11.058 -4.612 3.658 1.00 93.94 93 ASP A N 1
ATOM 679 C CA . ASP A 1 93 ? 11.200 -3.995 4.974 1.00 93.94 93 ASP A CA 1
ATOM 680 C C . ASP A 1 93 ? 9.991 -3.127 5.344 1.00 93.94 93 ASP A C 1
ATOM 682 O O . ASP A 1 93 ? 9.511 -3.214 6.473 1.00 93.94 93 ASP A O 1
ATOM 686 N N . ALA A 1 94 ? 9.444 -2.354 4.402 1.00 94.31 94 ALA A N 1
ATOM 687 C CA . ALA A 1 94 ? 8.244 -1.547 4.627 1.00 94.31 94 ALA A CA 1
ATOM 688 C C . ALA A 1 94 ? 7.018 -2.404 4.994 1.00 94.31 94 ALA A C 1
ATOM 690 O O . ALA A 1 94 ? 6.263 -2.061 5.903 1.00 94.31 94 ALA A O 1
ATOM 691 N N . LEU A 1 95 ? 6.841 -3.551 4.333 1.00 92.75 95 LEU A N 1
ATOM 692 C CA . LEU A 1 95 ? 5.712 -4.453 4.572 1.00 92.75 95 LEU A CA 1
ATOM 693 C C . LEU A 1 95 ? 5.723 -5.071 5.980 1.00 92.75 95 LEU A C 1
ATOM 695 O O . LEU A 1 95 ? 4.656 -5.348 6.525 1.00 92.75 95 LEU A O 1
ATOM 699 N N . LYS A 1 96 ? 6.897 -5.248 6.602 1.00 91.69 96 LYS A N 1
ATOM 700 C CA . LYS A 1 96 ? 7.018 -5.762 7.984 1.00 91.69 96 LYS A CA 1
ATOM 701 C C . LYS A 1 96 ? 6.473 -4.791 9.032 1.00 91.69 96 LYS A C 1
ATOM 703 O O . LYS A 1 96 ? 6.124 -5.217 10.131 1.00 91.69 96 LYS A O 1
ATOM 708 N N . GLU A 1 97 ? 6.413 -3.501 8.709 1.00 90.81 97 GLU A N 1
ATOM 709 C CA . GLU A 1 97 ? 5.901 -2.467 9.612 1.00 90.81 97 GLU A CA 1
ATOM 710 C C . GLU A 1 97 ? 4.366 -2.411 9.630 1.00 90.81 97 GLU A C 1
ATOM 712 O O . GLU A 1 97 ? 3.780 -1.838 10.550 1.00 90.81 97 GLU A O 1
ATOM 717 N N . ILE A 1 98 ? 3.696 -3.039 8.656 1.00 90.00 98 ILE A N 1
ATOM 718 C CA . ILE A 1 98 ? 2.235 -3.090 8.597 1.00 90.00 98 ILE A CA 1
ATOM 719 C C . ILE A 1 98 ? 1.718 -4.024 9.697 1.00 90.00 98 ILE A C 1
ATOM 721 O O . ILE A 1 98 ? 1.906 -5.239 9.662 1.00 90.00 98 ILE A O 1
ATOM 725 N N . LYS A 1 99 ? 1.015 -3.446 10.675 1.00 86.31 99 LYS A N 1
ATOM 726 C CA . LYS A 1 99 ? 0.367 -4.175 11.770 1.00 86.31 99 LYS A CA 1
ATOM 727 C C . LYS A 1 99 ? -1.140 -4.084 11.605 1.00 86.31 99 LYS A C 1
ATOM 729 O O . LYS A 1 99 ? -1.740 -3.080 11.974 1.00 86.31 99 LYS A O 1
ATOM 734 N N . LEU A 1 100 ? -1.735 -5.133 11.051 1.00 82.75 100 LEU A N 1
ATOM 735 C CA . LEU A 1 100 ? -3.184 -5.285 11.002 1.00 82.75 100 LEU A CA 1
ATOM 736 C C . LEU A 1 100 ? -3.612 -6.118 12.206 1.00 82.75 100 LEU A C 1
ATOM 738 O O . LEU A 1 100 ? -3.171 -7.259 12.357 1.00 82.75 100 LEU A O 1
ATOM 742 N N . ASP A 1 101 ? -4.452 -5.546 13.063 1.00 71.31 101 ASP A N 1
ATOM 743 C CA . ASP A 1 101 ? -5.186 -6.351 14.027 1.00 71.31 101 ASP A CA 1
ATOM 744 C C . ASP A 1 101 ? -6.235 -7.129 13.228 1.00 71.31 101 ASP A C 1
ATOM 746 O O . ASP A 1 101 ? -7.203 -6.564 12.727 1.00 71.31 101 ASP A O 1
ATOM 750 N N . SER A 1 102 ? -5.990 -8.420 13.010 1.00 58.97 102 SER A N 1
ATOM 751 C CA . SER A 1 102 ? -6.928 -9.280 12.273 1.00 58.97 102 SER A CA 1
ATOM 752 C C . SER A 1 102 ? -8.207 -9.562 13.069 1.00 58.97 102 SER A C 1
ATOM 754 O O . SER A 1 102 ? -9.107 -10.226 12.553 1.00 58.97 102 SER A O 1
ATOM 756 N N . GLY A 1 103 ? -8.302 -9.026 14.294 1.00 57.56 103 GLY A N 1
ATOM 757 C CA . GLY A 1 103 ? -9.359 -9.321 15.237 1.00 57.56 103 GLY A CA 1
ATOM 758 C C . GLY A 1 103 ? -9.219 -10.751 15.747 1.00 57.56 103 GLY A C 1
ATOM 759 O O . GLY A 1 103 ? -8.908 -11.690 15.013 1.00 57.56 103 GLY A O 1
ATOM 760 N N . GLU A 1 104 ? -9.463 -10.952 17.035 1.00 57.03 104 GLU A N 1
ATOM 761 C CA . GLU A 1 104 ? -9.640 -12.305 17.539 1.00 57.03 104 GLU A CA 1
ATOM 762 C C . GLU A 1 104 ? -10.929 -12.871 16.926 1.00 57.03 104 GLU A C 1
ATOM 764 O O . GLU A 1 104 ? -12.026 -12.355 17.154 1.00 57.03 104 GLU A O 1
ATOM 769 N N . TYR A 1 105 ? -10.815 -13.917 16.108 1.00 53.62 105 TYR A N 1
ATOM 770 C CA . TYR A 1 105 ? -11.981 -14.663 15.652 1.00 53.62 105 TYR A CA 1
ATOM 771 C C . TYR A 1 105 ? -12.611 -15.362 16.864 1.00 53.62 105 TYR A C 1
ATOM 773 O O . TYR A 1 105 ? -12.165 -16.429 17.281 1.00 53.62 105 TYR A O 1
ATOM 781 N N . THR A 1 106 ? -13.669 -14.776 17.430 1.00 62.44 106 THR A N 1
ATOM 782 C CA . THR A 1 106 ? -14.388 -15.320 18.600 1.00 62.44 106 THR A CA 1
ATOM 783 C C . THR A 1 106 ? -15.262 -16.538 18.276 1.00 62.44 106 THR A C 1
ATOM 785 O O . THR A 1 106 ? -15.974 -17.054 19.137 1.00 62.44 106 THR A O 1
ATOM 788 N N . GLY A 1 107 ? -15.188 -17.048 17.043 1.00 57.94 107 GLY A N 1
ATOM 789 C CA . GLY A 1 107 ? -15.453 -18.455 16.761 1.00 57.94 107 GLY A CA 1
ATOM 790 C C . GLY A 1 107 ? -16.859 -18.969 17.018 1.00 57.94 107 GLY A C 1
ATOM 791 O O . GLY A 1 107 ? -17.014 -20.161 17.251 1.00 57.94 107 GLY A O 1
ATOM 792 N N . SER A 1 108 ? -17.886 -18.131 16.923 1.00 58.41 108 SER A N 1
ATOM 793 C CA . SER A 1 108 ? -19.265 -18.622 16.914 1.00 58.41 108 SER A CA 1
ATOM 794 C C . SER A 1 108 ? -19.880 -18.405 15.540 1.00 58.41 108 SER A C 1
ATOM 796 O O . SER A 1 108 ? -20.673 -17.493 15.339 1.00 58.41 108 SER A O 1
ATOM 798 N N . VAL A 1 109 ? -19.506 -19.256 14.582 1.00 59.75 109 VAL A N 1
ATOM 799 C CA . VAL A 1 109 ? -20.438 -19.583 13.499 1.00 59.75 109 VAL A CA 1
ATOM 800 C C . VAL A 1 109 ? -21.488 -20.473 14.155 1.00 59.75 109 VAL A C 1
ATOM 802 O O . VAL A 1 109 ? -21.121 -21.561 14.607 1.00 59.75 109 VAL A O 1
ATOM 805 N N . PRO A 1 110 ? -22.757 -20.046 14.279 1.00 62.31 110 PRO A N 1
ATOM 806 C CA . PRO A 1 110 ? -23.814 -20.989 14.589 1.00 62.31 110 PRO A CA 1
ATOM 807 C C . PRO A 1 110 ? -23.837 -21.991 13.435 1.00 62.31 110 PRO A C 1
ATOM 809 O O . PRO A 1 110 ? -24.263 -21.686 12.325 1.00 62.31 110 PRO A O 1
ATOM 812 N N . LEU A 1 111 ? -23.268 -23.173 13.665 1.00 58.41 111 LEU A N 1
ATOM 813 C CA . LEU A 1 111 ? -23.577 -24.315 12.831 1.00 58.41 111 LEU A CA 1
ATOM 814 C C . LEU A 1 111 ? -25.031 -24.626 13.161 1.00 58.41 111 LEU A C 1
ATOM 816 O O . LEU A 1 111 ? -25.315 -25.106 14.256 1.00 58.41 111 LEU A O 1
ATOM 820 N N . ASP A 1 112 ? -25.945 -24.319 12.248 1.00 66.56 112 ASP A N 1
ATOM 821 C CA . ASP A 1 112 ? -27.301 -24.856 12.292 1.00 66.56 112 ASP A CA 1
ATOM 822 C C . ASP A 1 112 ? -27.199 -26.369 12.025 1.00 66.56 112 ASP A C 1
ATOM 824 O O . ASP A 1 112 ? -27.442 -26.859 10.923 1.00 66.56 112 ASP A O 1
ATOM 828 N N . VAL A 1 113 ? -26.749 -27.122 13.036 1.00 57.97 113 VAL A N 1
ATOM 829 C CA . VAL A 1 113 ? -26.592 -28.587 12.986 1.00 57.97 113 VAL A CA 1
ATOM 830 C C . VAL A 1 113 ? -27.956 -29.286 12.896 1.00 57.97 113 VAL A C 1
ATOM 832 O O . VAL A 1 113 ? -28.017 -30.471 12.584 1.00 57.97 113 VAL A O 1
ATOM 835 N N . ASP A 1 114 ? -29.046 -28.546 13.106 1.00 61.06 114 ASP A N 1
ATOM 836 C CA . ASP A 1 114 ? -30.422 -29.044 13.047 1.00 61.06 114 A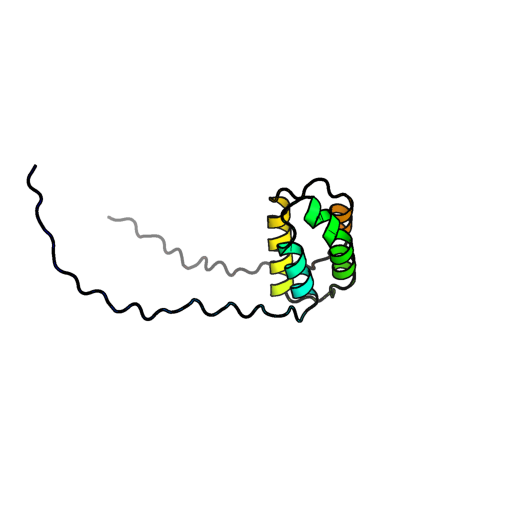SP A CA 1
ATOM 837 C C . ASP A 1 114 ? -31.015 -29.074 11.624 1.00 61.06 114 ASP A C 1
ATOM 839 O O . ASP A 1 114 ? -32.099 -29.616 11.431 1.00 61.06 114 ASP A O 1
ATOM 843 N N . ALA A 1 115 ? -30.334 -28.530 10.605 1.00 58.97 115 ALA A N 1
ATOM 844 C CA . ALA A 1 115 ? -30.859 -28.503 9.231 1.00 58.97 115 ALA A CA 1
ATOM 845 C C . ALA A 1 115 ? -30.558 -29.775 8.410 1.00 58.97 115 ALA A C 1
ATOM 847 O O . ALA A 1 115 ? -31.042 -29.914 7.285 1.00 58.97 115 ALA A O 1
ATOM 848 N N . PHE A 1 116 ? -29.767 -30.709 8.947 1.00 59.53 116 PHE A N 1
ATOM 849 C CA . PHE A 1 116 ? -29.571 -32.025 8.337 1.00 59.53 116 PHE A CA 1
ATOM 850 C C . PHE A 1 116 ? -30.639 -32.996 8.852 1.00 59.53 116 PHE A C 1
ATOM 852 O O . PHE A 1 116 ? -30.382 -33.846 9.703 1.00 59.53 116 PHE A O 1
ATOM 859 N N . GLU A 1 117 ? -31.859 -32.875 8.328 1.00 69.12 117 GLU A N 1
ATOM 860 C CA . GLU A 1 117 ? -32.851 -33.938 8.485 1.00 69.12 117 GLU A CA 1
ATOM 861 C C . GLU A 1 117 ? -32.350 -35.191 7.737 1.00 69.12 117 GLU A C 1
ATOM 863 O O . GLU A 1 117 ? -32.014 -35.102 6.549 1.00 69.12 117 GLU A O 1
ATOM 868 N N . PRO A 1 118 ? -32.259 -36.368 8.386 1.00 68.75 118 PRO A N 1
ATOM 869 C CA . PRO A 1 118 ? -31.930 -37.596 7.680 1.00 68.75 118 PRO A CA 1
ATOM 870 C C . PRO A 1 118 ? -33.019 -37.868 6.641 1.00 68.75 118 PRO A C 1
ATOM 872 O O . PRO A 1 118 ? -34.204 -37.934 6.970 1.00 68.75 118 PRO A O 1
ATOM 875 N N . THR A 1 119 ? -32.622 -38.024 5.378 1.00 71.06 119 THR A N 1
ATOM 876 C CA . THR A 1 119 ? -33.542 -38.464 4.326 1.00 71.06 119 THR A CA 1
ATOM 877 C C . THR A 1 119 ? -34.087 -39.838 4.732 1.00 71.06 119 THR A C 1
ATOM 879 O O . THR A 1 119 ? -33.278 -40.728 5.006 1.00 71.06 119 THR A O 1
ATOM 882 N N . PRO A 1 120 ? -35.415 -40.027 4.842 1.00 73.56 120 PRO A N 1
ATOM 883 C CA . PRO A 1 120 ? -35.973 -41.318 5.225 1.00 73.56 120 PRO A CA 1
ATOM 884 C C . PRO A 1 120 ? -35.549 -42.381 4.208 1.00 73.56 120 PRO A C 1
ATOM 886 O O . PRO A 1 120 ? -35.649 -42.151 3.002 1.00 73.56 120 PRO A O 1
ATOM 889 N N . GLU A 1 121 ? -35.056 -43.524 4.693 1.00 67.19 121 GLU A N 1
ATOM 890 C CA . GLU A 1 121 ? -34.753 -44.671 3.834 1.00 67.19 121 GLU A CA 1
ATOM 891 C C . GLU A 1 121 ? -36.044 -45.120 3.132 1.00 67.19 121 GLU A C 1
ATOM 893 O O . GLU A 1 121 ? -37.072 -45.340 3.780 1.00 67.19 121 GLU A O 1
ATOM 898 N N . GLU A 1 122 ? -36.003 -45.189 1.799 1.00 65.69 122 GLU A N 1
ATOM 899 C CA . GLU A 1 122 ? -37.130 -45.660 0.993 1.00 65.69 122 GLU A CA 1
ATOM 900 C C . GLU A 1 122 ? -37.417 -47.153 1.272 1.00 65.69 122 GLU A C 1
ATOM 902 O O . GLU A 1 122 ? -36.476 -47.917 1.508 1.00 65.69 122 GLU A O 1
ATOM 907 N N . PRO A 1 123 ? -38.703 -47.562 1.275 1.00 69.62 123 PRO A N 1
ATOM 908 C CA . PRO A 1 123 ? -39.146 -48.906 1.660 1.00 69.62 123 PRO A CA 1
ATOM 909 C C . PRO A 1 123 ? -38.780 -50.021 0.671 1.00 69.62 123 PRO A C 1
ATOM 911 O O . PRO A 1 123 ? -38.684 -49.755 -0.549 1.00 69.62 123 PRO A O 1
#

Radius of gyration: 25.05 Å; chains: 1; bounding box: 54×59×68 Å

Secondary structure (DSSP, 8-state):
----------------------------SHHHHHHHHHHH--BHHHHHHHHHHHHHHHHHS-TT--HHHHHHHHHHHHHHTTSB-TT-HHHHHHHHT---------------GGG-PPPPPP-

pLDDT: mean 77.74, std 19.1, range [40.34, 97.25]

Organism: NCBI:txid239935

Foldseek 3Di:
DDDDDDDDDDDDPPPPPPPDPPPPPPQPDLLSQLLVLLVQQAAQVSLQVCLVVLLVSLVVDDQCDDLVSLVSNVVSVVVSVVHNNPPNPSNVVSVVSRDRPNDDPPDDPPPCPVPPDPDDDDD